Protein AF-E8KJW0-F1 (afdb_monomer_lite)

Secondary structure (DSSP, 8-state):
--TT---EEES---TTHHHHHHT-HHHHH-GGGGS-EEE----TTSHHHHHHHHHHHHHHHHHH-----

Organism: NCBI:txid887324

Sequence (69 aa):
MAENSRLVVVKPYPANIGSALHYNTLWQHLAMAKDPLILPAVWTFGGIPSAQRFAEILAKGLLHGGEQW

Structure (mmCIF, N/CA/C/O backbone):
data_AF-E8KJW0-F1
#
_entry.id   AF-E8KJW0-F1
#
loop_
_atom_site.group_PDB
_atom_site.id
_atom_site.type_symbol
_atom_site.label_atom_id
_atom_site.label_alt_id
_atom_site.label_comp_id
_atom_site.label_asym_id
_atom_site.label_entity_id
_atom_site.label_seq_id
_atom_site.pdbx_PDB_ins_code
_atom_site.Cartn_x
_atom_site.Cartn_y
_atom_site.Cartn_z
_atom_site.occupancy
_atom_site.B_iso_or_equiv
_atom_site.auth_seq_id
_atom_site.auth_comp_id
_atom_site.auth_asym_id
_atom_site.auth_atom_id
_atom_site.pdbx_PDB_model_num
ATOM 1 N N . MET A 1 1 ? -10.174 -12.131 11.679 1.00 58.25 1 MET A N 1
ATOM 2 C CA . MET A 1 1 ? -8.979 -11.515 11.051 1.00 58.25 1 MET A CA 1
ATOM 3 C C . MET A 1 1 ? -8.066 -11.062 12.180 1.00 58.25 1 MET A C 1
ATOM 5 O O . MET A 1 1 ? -8.597 -10.781 13.246 1.00 58.25 1 MET A O 1
ATOM 9 N N . ALA A 1 2 ? -6.742 -11.063 12.010 1.00 66.00 2 ALA A N 1
ATOM 10 C CA . ALA A 1 2 ? -5.846 -10.613 13.078 1.00 66.00 2 ALA A CA 1
ATOM 11 C C . ALA A 1 2 ? -6.064 -9.115 13.340 1.00 66.00 2 ALA A C 1
ATOM 13 O O . ALA A 1 2 ? -6.159 -8.349 12.382 1.00 66.00 2 ALA A O 1
ATOM 14 N N . GLU A 1 3 ? -6.138 -8.707 14.609 1.00 75.25 3 GLU A N 1
ATOM 15 C CA . GLU A 1 3 ? -6.538 -7.344 15.008 1.00 75.25 3 GLU A CA 1
ATOM 16 C C . GLU A 1 3 ? -5.641 -6.234 14.432 1.00 75.25 3 GLU A C 1
ATOM 18 O O . GLU A 1 3 ? -6.088 -5.106 14.273 1.00 75.25 3 GLU A O 1
ATOM 23 N N . ASN A 1 4 ? -4.410 -6.566 14.027 1.00 84.00 4 ASN A N 1
ATOM 24 C CA . ASN A 1 4 ? -3.415 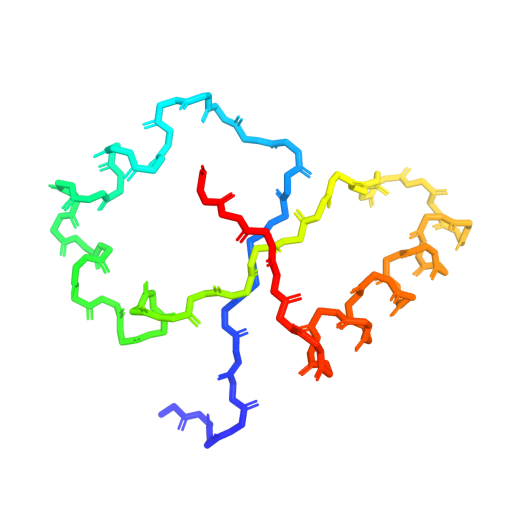-5.621 13.511 1.00 84.00 4 ASN A CA 1
ATOM 25 C C . ASN A 1 4 ? -3.021 -5.905 12.051 1.00 84.00 4 ASN A C 1
ATOM 27 O O . ASN A 1 4 ? -1.840 -5.947 11.712 1.00 84.00 4 ASN A O 1
ATOM 31 N N . SER A 1 5 ? -3.998 -6.160 11.179 1.00 89.94 5 SER A N 1
ATOM 32 C CA . SER A 1 5 ? -3.760 -6.314 9.735 1.00 89.94 5 SER A CA 1
ATOM 33 C C . SER A 1 5 ? -4.102 -5.036 8.976 1.00 89.94 5 SER A C 1
ATOM 35 O O . SER A 1 5 ? -5.142 -4.430 9.221 1.00 89.94 5 SER A O 1
ATOM 37 N N . ARG A 1 6 ? -3.263 -4.655 8.007 1.00 92.62 6 ARG A N 1
ATOM 38 C CA . ARG A 1 6 ? -3.517 -3.518 7.114 1.00 92.62 6 ARG A CA 1
ATOM 39 C C . ARG A 1 6 ? -3.320 -3.925 5.661 1.00 92.62 6 ARG A C 1
ATOM 41 O O . ARG A 1 6 ? -2.315 -4.546 5.323 1.00 92.62 6 ARG A O 1
ATOM 48 N N . LEU A 1 7 ? -4.276 -3.567 4.805 1.00 95.12 7 LEU A N 1
ATOM 49 C CA . LEU A 1 7 ? -4.138 -3.726 3.361 1.00 95.12 7 LEU A CA 1
ATOM 50 C C . LEU A 1 7 ? -3.270 -2.592 2.816 1.00 95.12 7 LEU A C 1
ATOM 52 O O . LEU A 1 7 ? -3.554 -1.418 3.053 1.00 95.12 7 LEU A O 1
ATOM 56 N N . VAL A 1 8 ? -2.220 -2.955 2.085 1.00 96.25 8 VAL A N 1
ATOM 57 C CA . VAL A 1 8 ? -1.297 -2.012 1.452 1.00 96.25 8 VAL A CA 1
ATOM 58 C C . VAL A 1 8 ? -1.378 -2.190 -0.058 1.00 96.25 8 VAL A C 1
ATOM 60 O O . VAL A 1 8 ? -1.259 -3.307 -0.559 1.00 96.25 8 VAL A O 1
ATOM 63 N N . VAL A 1 9 ? -1.576 -1.090 -0.778 1.00 95.50 9 VAL A N 1
ATOM 64 C CA . VAL A 1 9 ? -1.600 -1.045 -2.244 1.00 95.50 9 VAL A CA 1
ATOM 65 C C . VAL A 1 9 ? -0.383 -0.259 -2.705 1.00 95.50 9 VAL A C 1
ATOM 67 O O . VAL A 1 9 ? -0.134 0.839 -2.222 1.00 95.50 9 VAL A O 1
ATOM 70 N N . VAL A 1 10 ? 0.393 -0.807 -3.631 1.00 95.56 10 VAL A N 1
ATOM 71 C CA . VAL A 1 10 ? 1.663 -0.216 -4.064 1.00 95.56 10 VAL A CA 1
ATOM 72 C C . VAL A 1 10 ? 1.542 0.180 -5.530 1.00 95.56 10 VAL A C 1
ATOM 74 O O . VAL A 1 10 ? 1.191 -0.654 -6.363 1.00 95.56 10 VAL A O 1
ATOM 77 N N . LYS A 1 11 ? 1.802 1.451 -5.849 1.00 95.00 11 LYS A N 1
ATOM 78 C CA . LYS A 1 11 ? 1.876 1.924 -7.239 1.00 95.00 11 LYS A CA 1
ATOM 79 C C . LYS A 1 11 ? 3.087 1.305 -7.975 1.00 95.00 11 LYS A C 1
ATOM 81 O O . LYS A 1 11 ? 4.017 0.821 -7.334 1.00 95.00 11 LYS A O 1
ATOM 86 N N . PRO A 1 12 ? 3.139 1.363 -9.317 1.00 93.88 12 PRO A N 1
ATOM 87 C CA . PRO A 1 12 ? 2.068 1.777 -10.216 1.00 93.88 12 PRO A CA 1
ATOM 88 C C . PRO A 1 12 ? 1.021 0.674 -10.401 1.00 93.88 12 PRO A C 1
ATOM 90 O O . PRO A 1 12 ? 1.314 -0.516 -10.350 1.00 93.88 12 PRO A O 1
ATOM 93 N N . TYR A 1 13 ? -0.203 1.094 -10.679 1.00 92.31 13 TYR A N 1
ATOM 94 C CA . TYR A 1 13 ? -1.314 0.247 -11.099 1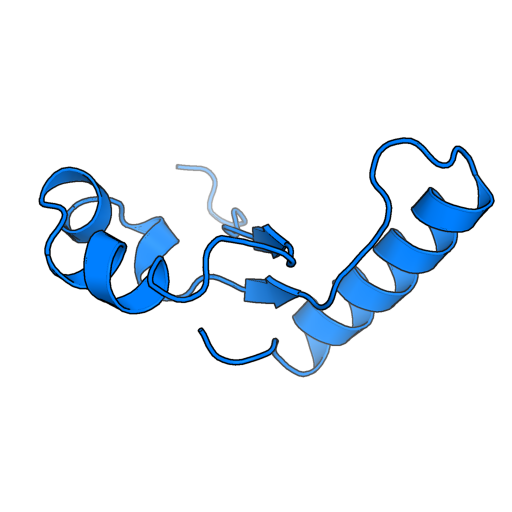.00 92.31 13 TYR A CA 1
ATOM 95 C C . TYR A 1 13 ? -2.020 0.913 -12.290 1.00 92.31 13 TYR A C 1
AT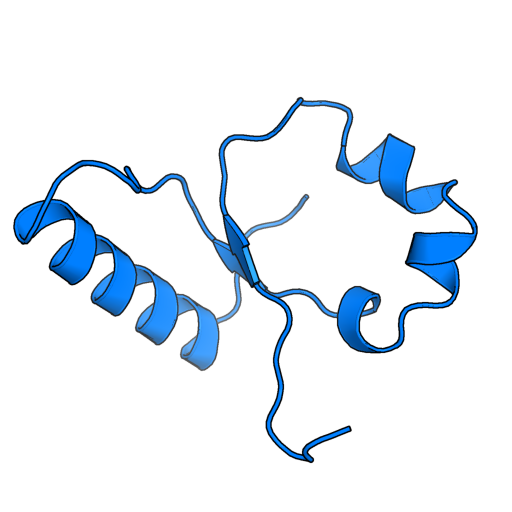OM 97 O O . TYR A 1 13 ? -1.745 2.083 -12.576 1.00 92.31 13 TYR A O 1
ATOM 105 N N . PRO A 1 14 ? -2.908 0.207 -13.012 1.00 93.44 14 PRO A N 1
ATOM 106 C CA . PRO A 1 14 ? -3.672 0.809 -14.099 1.00 93.44 14 PRO A CA 1
ATOM 107 C C . PRO A 1 14 ? -4.410 2.074 -13.643 1.00 93.44 14 PRO A C 1
ATOM 109 O O . PRO A 1 14 ? -5.000 2.092 -12.565 1.00 93.44 14 PRO A O 1
ATOM 112 N N . ALA A 1 15 ? -4.411 3.120 -14.474 1.00 89.25 15 ALA A N 1
ATOM 113 C CA . ALA A 1 15 ? -4.967 4.431 -14.119 1.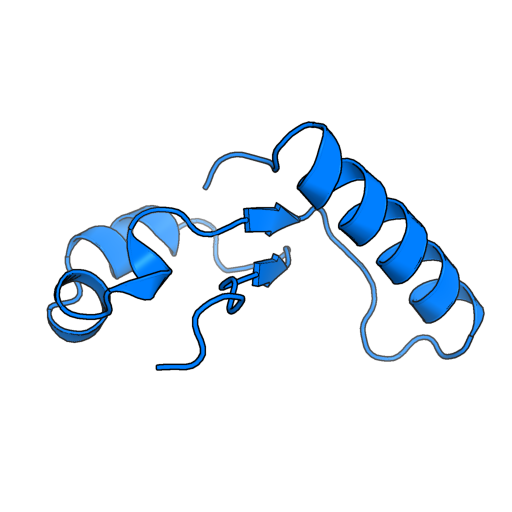00 89.25 15 ALA A CA 1
ATOM 114 C C . ALA A 1 15 ? -6.458 4.391 -13.722 1.00 89.25 15 ALA A C 1
ATOM 116 O O . ALA A 1 15 ? -6.928 5.243 -12.979 1.00 89.25 15 ALA A O 1
ATOM 117 N N . ASN A 1 16 ? -7.208 3.394 -14.196 1.00 92.94 16 ASN A N 1
ATOM 118 C CA . ASN A 1 16 ? -8.627 3.209 -13.901 1.00 92.94 16 ASN A CA 1
ATOM 119 C C . ASN A 1 16 ? -8.899 2.258 -12.721 1.00 92.94 16 ASN A C 1
ATOM 121 O O . ASN A 1 16 ? -10.048 1.870 -12.520 1.00 92.94 16 ASN A O 1
ATOM 125 N N . ILE A 1 17 ? -7.887 1.826 -11.959 1.00 93.62 17 ILE A N 1
ATOM 126 C CA . ILE A 1 17 ? -8.107 0.806 -10.926 1.00 93.62 17 ILE A CA 1
ATOM 127 C C . ILE A 1 17 ? -9.012 1.311 -9.797 1.00 93.62 17 ILE A C 1
ATOM 129 O O . ILE A 1 17 ? -9.867 0.559 -9.340 1.00 93.62 17 ILE A O 1
ATOM 133 N N . GLY A 1 18 ? -8.886 2.580 -9.388 1.00 89.69 18 GLY A N 1
ATOM 134 C CA . GLY A 1 18 ? -9.711 3.150 -8.320 1.00 89.69 18 GLY A CA 1
ATOM 135 C C . GLY A 1 18 ? -11.201 3.106 -8.666 1.00 89.69 18 GLY A C 1
ATOM 136 O O . GLY A 1 18 ? -12.018 2.659 -7.862 1.00 89.69 18 GLY A O 1
ATOM 137 N N . SER A 1 19 ? -11.555 3.471 -9.904 1.00 92.00 19 SER A N 1
ATOM 138 C CA . SER A 1 19 ? -12.934 3.379 -10.392 1.00 92.00 19 SER A CA 1
ATOM 139 C C . SER A 1 19 ? -13.377 1.932 -10.619 1.00 92.00 19 SER A C 1
ATOM 141 O O . SER A 1 19 ? -14.496 1.579 -10.259 1.00 92.00 19 SER A O 1
ATOM 143 N N . ALA A 1 20 ? -12.510 1.062 -11.143 1.00 94.38 20 ALA A N 1
ATOM 144 C CA . ALA A 1 20 ? -12.832 -0.352 -11.332 1.00 94.38 20 ALA A CA 1
ATOM 145 C C . ALA A 1 20 ? -13.124 -1.071 -10.002 1.00 94.38 20 ALA A C 1
ATOM 147 O O . ALA A 1 20 ? -14.077 -1.844 -9.907 1.00 94.38 20 ALA A O 1
ATOM 148 N N . LEU A 1 21 ? -12.336 -0.792 -8.960 1.00 94.56 21 LEU A N 1
ATOM 149 C CA . LEU A 1 21 ? -12.524 -1.360 -7.627 1.00 94.56 21 LEU A CA 1
ATOM 150 C C . LEU A 1 21 ? -13.749 -0.784 -6.914 1.00 94.56 21 LEU A C 1
ATOM 152 O O . LEU A 1 21 ? -14.411 -1.512 -6.178 1.00 94.56 21 LEU A O 1
ATOM 156 N N . HIS A 1 22 ? -14.104 0.478 -7.177 1.00 91.88 22 HIS A N 1
ATOM 157 C CA . HIS A 1 22 ? -15.318 1.086 -6.631 1.00 91.88 22 HIS A CA 1
ATOM 158 C C . HIS A 1 22 ? -16.591 0.305 -7.002 1.00 91.88 22 HIS A C 1
ATOM 160 O O . HIS A 1 22 ? -17.479 0.155 -6.164 1.00 91.88 22 HIS A O 1
ATOM 166 N N . TYR A 1 23 ? -16.663 -0.248 -8.219 1.00 94.69 23 TYR A N 1
ATOM 167 C CA . TYR A 1 23 ? -17.807 -1.039 -8.699 1.00 94.69 23 TYR A CA 1
ATOM 168 C C . TYR A 1 23 ? -17.633 -2.559 -8.540 1.00 94.69 23 TYR A C 1
ATOM 170 O O . TYR A 1 23 ? -18.513 -3.328 -8.926 1.00 94.69 23 TYR A O 1
ATOM 178 N N . ASN A 1 24 ? -16.516 -3.022 -7.976 1.00 96.19 24 ASN A N 1
ATOM 179 C CA . ASN A 1 24 ? -16.253 -4.444 -7.796 1.00 96.19 24 ASN A CA 1
ATOM 180 C C . ASN A 1 24 ? -16.926 -4.972 -6.514 1.00 96.19 24 ASN A C 1
ATOM 182 O O . ASN A 1 24 ? -16.548 -4.600 -5.404 1.00 96.19 24 ASN A O 1
ATOM 186 N N . THR A 1 25 ? -17.887 -5.891 -6.652 1.00 96.44 25 THR A N 1
ATOM 187 C CA . THR A 1 25 ? -18.655 -6.428 -5.513 1.00 96.44 25 THR A CA 1
ATOM 188 C C . THR A 1 25 ? -17.780 -7.136 -4.477 1.00 96.44 25 THR A C 1
ATOM 190 O O . THR A 1 25 ? -18.025 -6.994 -3.282 1.00 96.44 25 THR A O 1
ATOM 193 N N . LEU A 1 26 ? -16.742 -7.869 -4.894 1.00 95.06 26 LEU A N 1
ATOM 194 C CA . LEU A 1 26 ? -15.826 -8.526 -3.956 1.00 95.06 26 LEU A CA 1
ATOM 195 C C . LEU A 1 26 ? -15.043 -7.489 -3.138 1.00 95.06 26 LEU A C 1
ATOM 197 O O . LEU A 1 26 ?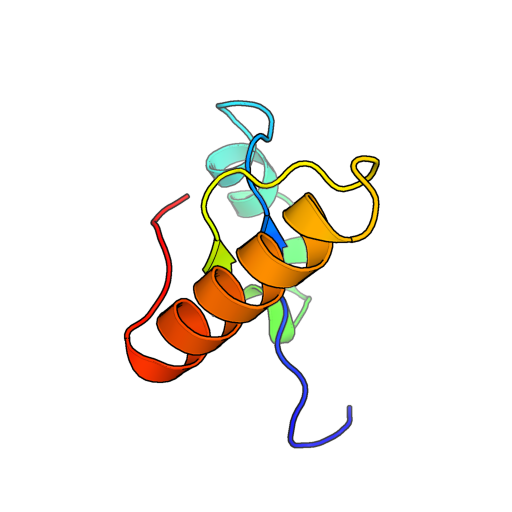 -14.937 -7.617 -1.920 1.00 95.06 26 LEU A O 1
ATOM 201 N N . TRP A 1 27 ? -14.542 -6.442 -3.793 1.00 95.00 27 TRP A N 1
ATOM 202 C CA . TRP A 1 27 ? -13.804 -5.355 -3.154 1.00 95.00 27 TRP A CA 1
ATOM 203 C C . TRP A 1 27 ? -14.665 -4.593 -2.144 1.00 95.00 27 TRP A C 1
ATOM 205 O O . TRP A 1 27 ? -14.218 -4.331 -1.031 1.00 95.00 27 TRP A O 1
ATOM 215 N N . GLN A 1 28 ? -15.929 -4.322 -2.485 1.00 94.81 28 GLN A N 1
ATOM 216 C CA . GLN A 1 28 ? -16.893 -3.672 -1.589 1.00 94.81 28 GLN A CA 1
ATOM 217 C C . GLN A 1 28 ? -17.153 -4.472 -0.298 1.00 94.81 28 GLN A C 1
ATOM 219 O O . GLN A 1 28 ? -17.413 -3.880 0.750 1.00 94.81 28 GLN A O 1
ATOM 224 N N . HIS A 1 29 ? -17.064 -5.807 -0.352 1.00 95.19 29 HIS A N 1
ATOM 225 C CA . HIS A 1 29 ? -17.274 -6.687 0.805 1.00 95.19 29 HIS A CA 1
ATOM 226 C C . HIS A 1 29 ? -15.984 -7.018 1.571 1.00 95.19 29 HIS A C 1
ATOM 228 O O . HIS A 1 29 ? -16.044 -7.599 2.658 1.00 95.19 29 HIS A O 1
ATOM 234 N N . LEU A 1 30 ? -14.811 -6.641 1.057 1.00 92.44 30 LEU A N 1
ATOM 235 C CA . LEU A 1 30 ? -13.544 -6.866 1.740 1.00 92.44 30 LEU A CA 1
ATOM 236 C C . LEU A 1 30 ? -13.350 -5.813 2.840 1.00 92.44 30 LEU A C 1
ATOM 238 O O . LEU A 1 30 ? -13.055 -4.655 2.564 1.00 92.44 30 LEU A O 1
ATOM 242 N N . ALA A 1 31 ? -13.459 -6.215 4.110 1.00 91.56 31 ALA A N 1
ATOM 243 C CA . ALA A 1 31 ? -13.364 -5.287 5.244 1.00 91.56 31 ALA A CA 1
ATOM 244 C C . ALA A 1 31 ? -12.083 -4.424 5.232 1.00 91.56 31 ALA A C 1
ATOM 246 O O . ALA A 1 31 ? -12.148 -3.231 5.517 1.00 91.56 31 ALA A O 1
ATOM 247 N N . MET A 1 32 ? -10.941 -5.001 4.838 1.00 91.50 32 MET A N 1
ATOM 248 C CA . MET A 1 32 ? -9.658 -4.286 4.769 1.00 91.50 32 MET A CA 1
ATOM 249 C C . MET A 1 32 ? -9.555 -3.295 3.596 1.00 91.50 32 MET A C 1
ATOM 251 O O . MET A 1 32 ? -8.656 -2.462 3.590 1.00 91.50 32 MET A O 1
ATOM 255 N N . ALA A 1 33 ? -10.447 -3.371 2.605 1.00 93.06 33 ALA A N 1
ATOM 256 C CA . ALA A 1 33 ? -10.448 -2.485 1.440 1.00 93.06 33 ALA A CA 1
ATOM 257 C C . ALA A 1 33 ? -11.108 -1.123 1.696 1.00 93.06 33 ALA A C 1
ATOM 259 O O . ALA A 1 33 ? -11.046 -0.250 0.832 1.00 93.06 33 ALA A O 1
ATOM 260 N N . LYS A 1 34 ? -11.735 -0.932 2.865 1.00 89.69 34 LYS A N 1
ATOM 261 C CA . LYS A 1 34 ? -12.381 0.334 3.241 1.00 89.69 34 LYS A CA 1
ATOM 262 C C . LYS A 1 34 ? -11.382 1.463 3.494 1.00 89.69 34 LYS A C 1
ATOM 264 O O . LYS A 1 34 ? -11.701 2.610 3.211 1.00 89.69 34 LYS A O 1
ATOM 269 N N . ASP A 1 35 ? -10.206 1.128 4.018 1.00 91.38 35 ASP A N 1
ATOM 270 C CA . ASP A 1 35 ? -9.136 2.084 4.326 1.00 91.38 35 ASP A CA 1
ATOM 271 C C . ASP A 1 35 ? -7.750 1.486 3.999 1.00 91.38 35 ASP A C 1
ATOM 273 O O . ASP A 1 35 ? -6.980 1.110 4.893 1.00 91.38 35 ASP A O 1
ATOM 277 N N . PRO A 1 36 ? -7.438 1.290 2.704 1.00 94.69 36 PRO A N 1
ATOM 278 C CA . PRO A 1 36 ? -6.147 0.770 2.289 1.00 94.69 36 PRO A CA 1
ATOM 279 C C . PRO A 1 36 ? -5.073 1.855 2.401 1.00 94.69 36 PRO A C 1
ATOM 281 O O . PRO A 1 36 ? -5.297 3.019 2.077 1.00 94.69 36 PRO A O 1
ATOM 284 N N . LEU A 1 37 ? -3.856 1.460 2.773 1.00 96.88 37 LEU A N 1
ATOM 285 C CA . LEU A 1 37 ? -2.698 2.343 2.679 1.00 96.88 37 LEU A CA 1
ATOM 286 C C . LEU A 1 37 ? -2.124 2.283 1.262 1.00 96.88 37 LEU A C 1
ATOM 288 O O . LEU A 1 37 ? -1.558 1.262 0.872 1.00 96.88 37 LEU A O 1
ATOM 292 N N . ILE A 1 38 ? -2.240 3.368 0.501 1.00 96.81 38 ILE A N 1
ATOM 293 C CA . ILE A 1 38 ? -1.665 3.454 -0.845 1.00 96.81 38 ILE A CA 1
ATOM 294 C C . ILE A 1 38 ? -0.255 4.034 -0.754 1.00 96.81 38 ILE A C 1
ATOM 296 O O . ILE A 1 38 ? -0.052 5.117 -0.210 1.00 96.81 38 ILE A O 1
ATOM 300 N N . LEU A 1 39 ? 0.729 3.320 -1.287 1.00 97.69 39 LEU A N 1
ATOM 301 C CA . LEU A 1 39 ? 2.130 3.725 -1.300 1.00 97.69 39 LEU A CA 1
ATOM 302 C C . LEU A 1 39 ? 2.574 4.157 -2.709 1.00 97.69 39 LEU A C 1
ATOM 304 O O . LEU A 1 39 ? 2.073 3.606 -3.699 1.00 97.69 39 LEU A O 1
ATOM 308 N N . PRO A 1 40 ? 3.546 5.089 -2.812 1.00 96.69 40 PRO A N 1
ATOM 309 C CA . PRO A 1 40 ? 4.208 5.419 -4.071 1.00 96.69 40 PRO A CA 1
ATOM 310 C C . PRO A 1 40 ? 4.857 4.197 -4.717 1.00 96.69 40 PRO A C 1
ATOM 312 O O . PRO A 1 40 ? 5.033 3.141 -4.103 1.00 96.69 40 PRO A O 1
ATOM 315 N N . ALA A 1 41 ? 5.289 4.384 -5.963 1.00 95.69 41 ALA A N 1
ATOM 316 C CA . ALA A 1 41 ? 5.997 3.353 -6.696 1.00 95.69 41 ALA A CA 1
ATOM 317 C C . ALA A 1 41 ? 7.285 2.899 -5.993 1.00 95.69 41 ALA A C 1
ATOM 319 O O . ALA A 1 41 ? 8.135 3.710 -5.614 1.00 95.69 41 ALA A O 1
ATOM 320 N N . VAL A 1 42 ? 7.444 1.581 -5.876 1.00 95.25 42 VAL A N 1
ATOM 321 C CA . VAL A 1 42 ? 8.685 0.932 -5.447 1.00 95.25 42 VAL A CA 1
ATOM 322 C C . VAL A 1 42 ? 8.920 -0.321 -6.279 1.00 95.25 42 VAL A C 1
ATOM 324 O O . VAL A 1 42 ? 7.992 -1.033 -6.654 1.00 95.25 42 VAL A O 1
ATOM 327 N N . TRP A 1 43 ? 10.182 -0.583 -6.592 1.00 94.62 43 TRP A N 1
ATOM 328 C CA . TRP A 1 43 ? 10.562 -1.687 -7.459 1.00 94.62 43 TRP A CA 1
ATOM 329 C C . TRP A 1 43 ? 10.646 -3.001 -6.664 1.00 94.62 43 TRP A C 1
ATOM 331 O O . TRP A 1 43 ? 11.581 -3.220 -5.901 1.00 94.62 43 TRP A O 1
ATOM 341 N N . THR A 1 44 ? 9.686 -3.906 -6.841 1.00 90.81 44 THR A N 1
ATOM 342 C CA . THR A 1 44 ? 9.588 -5.154 -6.055 1.00 90.81 44 THR A CA 1
ATOM 343 C C . THR A 1 44 ? 10.663 -6.199 -6.383 1.00 90.81 44 THR A C 1
ATOM 345 O O . THR A 1 44 ? 10.890 -7.109 -5.590 1.00 90.81 44 THR A O 1
ATOM 348 N N . PHE A 1 45 ? 11.373 -6.053 -7.506 1.00 93.06 45 PHE A N 1
ATOM 349 C CA . PHE A 1 45 ? 12.378 -7.011 -7.997 1.00 93.06 45 PHE A CA 1
ATOM 350 C C . PHE A 1 45 ? 13.823 -6.484 -7.922 1.00 93.06 45 PHE A C 1
ATOM 352 O O . PHE A 1 45 ? 14.655 -6.826 -8.756 1.00 93.06 45 PHE A O 1
ATOM 359 N N . GLY A 1 46 ? 14.118 -5.570 -6.994 1.00 93.81 46 GLY A N 1
ATOM 360 C CA . GLY A 1 46 ? 15.326 -4.723 -7.053 1.00 93.81 46 GLY A CA 1
ATOM 361 C C . GLY A 1 46 ? 16.363 -5.045 -5.987 1.00 93.81 46 GLY A C 1
ATOM 362 O O . GLY A 1 46 ? 17.335 -4.313 -5.816 1.00 93.81 46 GLY A O 1
ATOM 363 N N . GLY A 1 47 ? 16.151 -6.136 -5.251 1.00 95.75 47 GLY A N 1
ATOM 364 C CA . GLY A 1 47 ? 17.026 -6.560 -4.167 1.00 95.75 47 GLY A CA 1
ATOM 365 C C . GLY A 1 47 ? 17.033 -5.584 -2.988 1.00 95.75 47 GLY A C 1
ATOM 366 O O . GLY A 1 47 ? 16.036 -4.925 -2.685 1.00 95.75 47 GLY A O 1
ATOM 367 N N . ILE A 1 48 ? 18.176 -5.512 -2.304 1.00 97.44 48 ILE A N 1
ATOM 368 C CA . ILE A 1 48 ? 18.328 -4.784 -1.036 1.00 97.44 48 ILE A CA 1
ATOM 369 C C . ILE A 1 48 ? 18.034 -3.277 -1.148 1.00 97.44 48 ILE A C 1
ATOM 371 O O . ILE A 1 48 ? 17.288 -2.781 -0.302 1.00 97.44 48 ILE A O 1
ATOM 375 N N . PRO A 1 49 ? 18.521 -2.533 -2.163 1.00 96.56 49 PRO A N 1
ATOM 376 C CA . PRO A 1 49 ? 18.236 -1.098 -2.251 1.00 96.56 49 PRO A CA 1
ATOM 377 C C . PRO A 1 49 ? 16.735 -0.795 -2.334 1.00 96.56 49 PRO A C 1
ATOM 379 O O . PRO A 1 49 ? 16.234 0.122 -1.682 1.00 96.56 49 PRO A O 1
ATOM 382 N N . SER A 1 50 ? 15.983 -1.601 -3.087 1.00 97.69 50 SER A N 1
ATOM 383 C CA . SER A 1 50 ? 14.531 -1.448 -3.174 1.00 97.69 50 SER A CA 1
ATOM 384 C C . SER A 1 50 ? 13.812 -1.876 -1.897 1.00 97.69 50 SER A C 1
ATOM 386 O O . SER A 1 50 ? 12.822 -1.245 -1.533 1.00 97.69 50 SER A O 1
ATOM 388 N N . ALA A 1 51 ? 14.322 -2.886 -1.185 1.00 97.31 51 ALA A N 1
ATOM 389 C CA . ALA A 1 51 ? 13.788 -3.288 0.114 1.00 97.31 51 ALA A CA 1
ATOM 390 C C . ALA A 1 51 ? 13.940 -2.174 1.163 1.00 97.31 51 ALA A C 1
ATOM 392 O O . ALA A 1 51 ? 12.983 -1.866 1.871 1.00 97.31 51 ALA A O 1
ATOM 393 N N . GLN A 1 52 ? 15.102 -1.513 1.215 1.00 98.00 52 GLN A N 1
ATOM 394 C CA . GLN A 1 52 ? 15.313 -0.362 2.095 1.00 98.00 52 GLN A CA 1
ATOM 395 C C . GLN A 1 52 ? 14.347 0.776 1.749 1.00 98.00 52 GLN A C 1
ATOM 397 O O . GLN A 1 52 ? 13.663 1.307 2.625 1.00 98.00 52 GLN A O 1
ATOM 402 N N . ARG A 1 53 ? 14.222 1.103 0.457 1.00 97.38 53 ARG A N 1
ATOM 403 C CA . ARG A 1 53 ? 13.282 2.128 -0.004 1.00 97.38 53 ARG A CA 1
ATOM 404 C C . ARG A 1 53 ? 11.834 1.787 0.359 1.00 97.38 53 ARG A C 1
ATOM 406 O O . ARG A 1 53 ? 11.100 2.671 0.795 1.00 97.38 53 ARG A O 1
ATOM 413 N N . PHE A 1 54 ? 11.425 0.528 0.207 1.00 97.69 54 PHE A N 1
ATOM 414 C CA . PHE A 1 54 ? 10.101 0.059 0.615 1.00 97.69 54 PHE A CA 1
ATOM 415 C C . PHE A 1 54 ? 9.883 0.220 2.121 1.00 97.69 54 PHE A C 1
ATOM 417 O O . PHE A 1 54 ? 8.848 0.750 2.514 1.00 97.69 54 PHE A O 1
ATOM 424 N N . ALA A 1 55 ? 10.854 -0.164 2.955 1.00 97.94 55 ALA A N 1
ATOM 425 C CA . ALA A 1 55 ? 10.756 -0.021 4.406 1.00 97.94 55 ALA A CA 1
ATOM 426 C C . ALA A 1 55 ? 10.564 1.447 4.828 1.00 97.94 55 ALA A C 1
ATOM 428 O O . ALA A 1 55 ? 9.687 1.748 5.637 1.00 97.94 55 ALA A O 1
ATOM 429 N N . GLU A 1 56 ? 11.320 2.372 4.230 1.00 98.12 56 GLU A N 1
ATOM 430 C CA . GLU A 1 56 ? 11.179 3.812 4.479 1.00 98.12 56 GLU A CA 1
ATOM 431 C C . GLU A 1 56 ? 9.801 4.346 4.061 1.00 98.12 56 GLU A C 1
ATOM 433 O O . GLU A 1 56 ? 9.182 5.121 4.794 1.00 98.12 56 GLU A O 1
ATOM 438 N N . ILE A 1 57 ? 9.318 3.947 2.881 1.00 97.88 57 ILE A N 1
ATOM 439 C CA . ILE A 1 57 ? 8.008 4.356 2.360 1.00 97.88 57 ILE A CA 1
ATOM 440 C C . ILE A 1 57 ? 6.885 3.796 3.238 1.00 97.88 57 ILE A C 1
ATOM 442 O O . ILE A 1 57 ? 5.967 4.532 3.596 1.00 97.88 57 ILE A O 1
ATOM 446 N N . LEU A 1 58 ? 6.963 2.518 3.609 1.00 98.00 58 LEU A N 1
ATOM 447 C CA . LEU A 1 58 ? 5.966 1.855 4.440 1.00 98.00 58 LEU A CA 1
ATOM 448 C C . LEU A 1 58 ? 5.892 2.502 5.825 1.00 98.00 58 LEU A C 1
ATOM 450 O O . LEU A 1 58 ? 4.802 2.840 6.276 1.00 98.00 58 LEU A O 1
ATOM 454 N N . ALA A 1 59 ? 7.037 2.731 6.474 1.00 98.12 59 ALA A N 1
ATOM 455 C CA . ALA A 1 59 ? 7.087 3.394 7.774 1.00 98.12 59 ALA A CA 1
ATOM 456 C C . ALA A 1 59 ? 6.465 4.797 7.714 1.00 98.12 59 ALA A C 1
ATOM 458 O O . ALA A 1 59 ? 5.620 5.139 8.541 1.00 98.12 59 ALA A O 1
ATOM 459 N N . LYS A 1 60 ? 6.816 5.594 6.695 1.00 98.25 60 LYS A N 1
ATOM 460 C CA . LYS A 1 60 ? 6.223 6.924 6.490 1.00 98.25 60 LYS A CA 1
ATOM 461 C C . LYS A 1 60 ? 4.716 6.850 6.256 1.00 98.25 60 LYS A C 1
ATOM 463 O O . LYS A 1 60 ? 3.996 7.642 6.852 1.00 98.25 60 LYS A O 1
ATOM 468 N N . GLY A 1 61 ? 4.251 5.905 5.440 1.00 97.50 61 GLY A N 1
ATOM 469 C CA . GLY A 1 61 ? 2.830 5.723 5.146 1.00 97.50 61 GLY A CA 1
ATOM 470 C C . GLY A 1 61 ? 2.013 5.281 6.361 1.00 97.50 61 GLY A C 1
ATOM 471 O O . GLY A 1 61 ? 0.893 5.745 6.565 1.00 97.50 61 GLY A O 1
ATOM 472 N N . LEU A 1 62 ? 2.580 4.424 7.212 1.00 96.38 62 LEU A N 1
ATOM 473 C CA . LEU A 1 62 ? 1.935 3.999 8.454 1.00 96.38 62 LEU A CA 1
ATOM 474 C C . LEU A 1 62 ? 1.803 5.148 9.463 1.00 96.38 62 LEU A C 1
ATOM 476 O O . LEU A 1 62 ? 0.784 5.219 10.143 1.00 96.38 62 LEU A O 1
ATOM 480 N N . LEU A 1 63 ? 2.801 6.035 9.540 1.00 97.31 63 LEU A N 1
ATOM 481 C CA . LEU A 1 63 ? 2.827 7.159 10.483 1.00 97.31 63 LEU A CA 1
ATOM 482 C C . LEU A 1 63 ? 2.037 8.385 10.005 1.00 97.31 63 LEU A C 1
ATOM 484 O O . LEU A 1 63 ? 1.439 9.074 10.825 1.00 97.31 63 LEU A O 1
ATOM 488 N N . HIS A 1 64 ? 2.046 8.672 8.700 1.00 97.00 64 HIS A N 1
ATOM 489 C CA . HIS A 1 64 ? 1.548 9.943 8.157 1.00 97.00 64 HIS A CA 1
ATOM 490 C C . HIS A 1 64 ? 0.419 9.794 7.126 1.00 97.00 64 HIS A C 1
ATOM 492 O O . HIS A 1 64 ? -0.113 10.801 6.667 1.00 97.00 64 HIS A O 1
ATOM 498 N N . GLY A 1 65 ? 0.042 8.565 6.761 1.00 95.50 65 GLY A N 1
ATOM 499 C CA . GLY A 1 65 ? -0.924 8.297 5.695 1.00 95.50 65 GL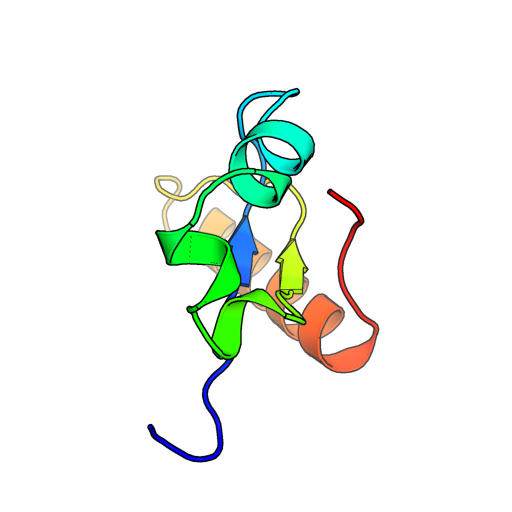Y A CA 1
ATOM 500 C C . GLY A 1 65 ? -0.276 8.092 4.323 1.00 95.50 65 GLY A C 1
ATOM 501 O O . GLY A 1 65 ? 0.906 8.368 4.112 1.00 95.50 65 GLY A O 1
ATOM 502 N N . GLY A 1 66 ? -1.061 7.530 3.403 1.00 94.88 66 GLY A N 1
ATOM 503 C CA . GLY A 1 66 ? -0.636 7.187 2.047 1.00 94.88 66 GLY A CA 1
ATOM 504 C C . GLY A 1 66 ? -1.060 8.204 0.993 1.00 94.88 66 GLY A C 1
ATOM 505 O O . GLY A 1 66 ? -1.578 9.277 1.291 1.00 94.88 66 GLY A O 1
ATOM 506 N N . GLU A 1 67 ? -0.856 7.829 -0.262 1.00 94.38 67 GLU A N 1
ATOM 507 C CA . GLU A 1 67 ? -1.369 8.563 -1.413 1.00 94.38 67 GLU A CA 1
ATOM 508 C C . GLU A 1 67 ? -2.869 8.312 -1.635 1.00 94.38 67 GLU A C 1
ATOM 510 O O . GLU A 1 67 ? -3.484 7.449 -1.009 1.00 94.38 67 GLU A O 1
ATOM 515 N N . GLN A 1 68 ? -3.459 9.058 -2.567 1.00 90.44 68 GLN A N 1
ATOM 516 C CA . GLN A 1 68 ? -4.800 8.785 -3.081 1.00 90.44 68 GLN A CA 1
ATOM 517 C C . GLN A 1 68 ? -4.752 7.786 -4.253 1.00 90.44 68 GLN A C 1
ATOM 519 O O . GLN A 1 68 ? -3.686 7.573 -4.856 1.00 90.44 68 GLN A O 1
ATOM 524 N N . TRP A 1 69 ? -5.912 7.169 -4.517 1.00 88.44 69 TRP A N 1
ATOM 525 C CA . TRP A 1 69 ? -6.173 6.287 -5.662 1.00 88.44 69 TRP A CA 1
ATOM 526 C C . TRP A 1 69 ? -5.860 6.950 -7.005 1.00 88.44 69 TRP A C 1
ATOM 528 O O . TRP A 1 69 ? -6.029 8.185 -7.107 1.00 88.44 69 TRP A O 1
#

pLDDT: mean 93.37, std 6.54, range [58.25, 98.25]

Foldseek 3Di:
DPPPDAAEAEDDDPPCVVVVLVPDPVLVPPPRNVAHFYFYHADPVDPDVSVVVVVVRVVCCVVPNHDDD

Radius of gyration: 13.23 Å; chains: 1; bounding box: 37×22×29 Å